Protein AF-W3RQA9-F1 (afdb_monomer_lite)

Secondary structure (DSSP, 8-state):
----------PPPHHHHHHHHHHHHHHHHHSSPPPHHHHHHHTT-S-HHHHHHHHHHHHHTTSEEE-TT-TT-EEE---TTSSPPHHHHHHHHHHHHHH---HHHHHHHHHHHHHHTS-------

Sequence (125 aa):
MNATARTVQFGLTPRQQECLDAIKAHIATHRCAPTRGELADALGLRSKGHVNLMLASLEARGWIKVQPNAARAIVVLSETDDDLSPAVEAALQAHCERTGERRADIINDAVMLFLDGVAYDGDDV

Foldseek 3Di:
DDDPPQQAADDDDPLLVQLLVQQVVCCVPVVFGDFLVSSCVSSVHPDSVVSVVSLVVCVNRRQWDADPPDRGRIGGDDPPVVPDDPVRVVVLVVVCVVPVDDSVVVVVVVVVVVVVVVPPPPDDD

Structure (mmCIF, N/CA/C/O backbone):
data_AF-W3RQA9-F1
#
_entry.id   AF-W3RQA9-F1
#
loop_
_atom_site.group_PDB
_atom_site.id
_atom_site.type_symbol
_atom_site.label_atom_id
_atom_site.label_alt_id
_atom_site.label_comp_id
_atom_site.label_asym_id
_atom_site.label_entity_id
_atom_site.label_seq_id
_atom_site.pdbx_PDB_ins_code
_atom_site.Cartn_x
_atom_site.Cartn_y
_atom_site.Cartn_z
_atom_site.occupancy
_atom_site.B_iso_or_equiv
_atom_site.auth_seq_id
_atom_site.auth_comp_id
_atom_site.auth_asym_id
_atom_site.auth_atom_id
_atom_site.pdbx_PDB_model_num
ATOM 1 N N . MET A 1 1 ? 5.170 17.080 16.772 1.00 34.59 1 MET A N 1
ATOM 2 C CA . MET A 1 1 ? 4.614 15.848 16.175 1.00 34.59 1 MET A CA 1
ATOM 3 C C . MET A 1 1 ? 4.123 16.192 14.773 1.00 34.59 1 MET A C 1
ATOM 5 O O . MET A 1 1 ? 3.246 17.038 14.672 1.00 34.59 1 MET A O 1
ATOM 9 N N . ASN A 1 2 ? 4.724 15.651 13.705 1.00 31.95 2 ASN A N 1
ATOM 10 C CA . ASN A 1 2 ? 4.294 15.972 12.336 1.00 31.95 2 ASN A CA 1
ATOM 11 C C . ASN A 1 2 ? 3.019 15.198 11.996 1.00 31.95 2 ASN A C 1
ATOM 13 O O . ASN A 1 2 ? 3.051 13.975 11.881 1.00 31.95 2 ASN A O 1
ATOM 17 N N . ALA A 1 3 ? 1.919 15.928 11.821 1.00 40.25 3 ALA A N 1
ATOM 18 C CA . ALA A 1 3 ? 0.729 15.426 11.158 1.00 40.25 3 ALA A CA 1
ATOM 19 C C . ALA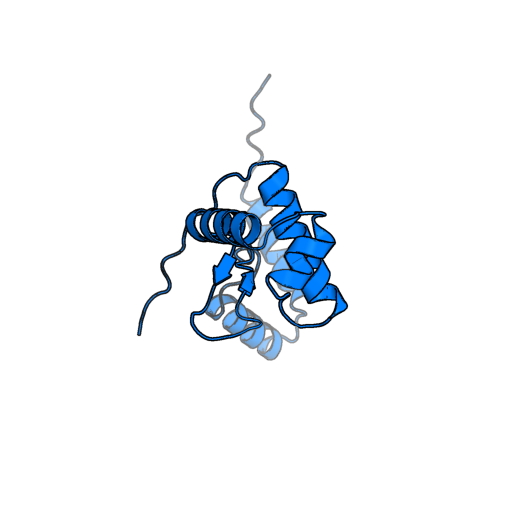 A 1 3 ? 1.119 15.007 9.733 1.00 40.25 3 ALA A C 1
ATOM 21 O O . ALA A 1 3 ? 1.587 15.828 8.943 1.00 40.25 3 ALA A O 1
ATOM 22 N N . THR A 1 4 ? 0.986 13.721 9.415 1.00 48.72 4 THR A N 1
ATOM 23 C CA . THR A 1 4 ? 1.130 13.246 8.037 1.00 48.72 4 THR A CA 1
ATOM 24 C C . THR A 1 4 ? -0.053 13.813 7.264 1.00 48.72 4 THR A C 1
ATOM 26 O O . THR A 1 4 ? -1.183 13.382 7.467 1.00 48.72 4 THR A O 1
ATOM 29 N N . ALA A 1 5 ? 0.192 14.840 6.448 1.00 51.88 5 ALA A N 1
ATOM 30 C CA . ALA A 1 5 ? -0.824 15.422 5.583 1.00 51.88 5 ALA A CA 1
ATOM 31 C C . ALA A 1 5 ? -1.429 14.313 4.709 1.00 51.88 5 ALA A C 1
ATOM 33 O O . ALA A 1 5 ? -0.696 13.595 4.022 1.00 51.88 5 ALA A O 1
ATOM 34 N N . ARG A 1 6 ? -2.757 14.163 4.766 1.00 53.88 6 ARG A N 1
ATOM 35 C CA . ARG A 1 6 ? -3.523 13.222 3.941 1.00 53.88 6 ARG A CA 1
ATOM 36 C C . ARG A 1 6 ? -3.313 13.637 2.484 1.00 53.88 6 ARG A C 1
ATOM 38 O O . ARG A 1 6 ? -3.861 14.638 2.030 1.00 53.88 6 ARG A O 1
ATOM 45 N N . THR A 1 7 ? -2.411 12.947 1.790 1.00 62.16 7 THR A N 1
ATOM 46 C CA . THR A 1 7 ? -2.146 13.217 0.375 1.00 62.16 7 THR A CA 1
ATOM 47 C C . THR A 1 7 ? -3.266 12.547 -0.392 1.00 62.16 7 THR A C 1
ATOM 49 O O . THR A 1 7 ? -3.431 11.335 -0.295 1.00 62.16 7 THR A O 1
ATOM 52 N N . VAL A 1 8 ? -4.082 13.339 -1.078 1.00 68.62 8 VAL A N 1
ATOM 53 C CA . VAL A 1 8 ? -5.204 12.799 -1.840 1.00 68.62 8 VAL A CA 1
ATOM 54 C C . VAL A 1 8 ? -4.643 11.957 -2.988 1.00 68.62 8 VAL A C 1
ATOM 56 O O . VAL A 1 8 ? -3.723 12.386 -3.690 1.00 68.62 8 VAL A O 1
ATOM 59 N N . GLN A 1 9 ? -5.158 10.738 -3.124 1.00 82.19 9 GLN A N 1
ATOM 60 C CA . GLN A 1 9 ? -4.770 9.823 -4.186 1.00 82.19 9 GLN A CA 1
ATOM 61 C C . GLN A 1 9 ? -5.481 10.206 -5.477 1.00 82.19 9 GLN A C 1
ATOM 63 O O . GLN A 1 9 ? -6.689 10.431 -5.487 1.00 82.19 9 GLN A O 1
ATOM 68 N N . PHE A 1 10 ? -4.736 10.288 -6.576 1.00 75.88 10 PHE A N 1
ATOM 69 C CA . PHE A 1 10 ? -5.303 10.649 -7.875 1.00 75.88 10 PHE A CA 1
ATOM 70 C C . PHE A 1 10 ? -4.843 9.688 -8.970 1.00 75.88 10 PHE A C 1
ATOM 72 O O . PHE A 1 10 ? -3.796 9.045 -8.851 1.00 75.88 10 PHE A O 1
ATOM 79 N N . GLY A 1 11 ? -5.668 9.576 -10.019 1.00 86.06 11 GLY A N 1
ATOM 80 C CA . GLY A 1 11 ? -5.676 8.460 -10.969 1.00 86.06 11 GLY A CA 1
ATOM 81 C C . GLY A 1 11 ? -4.311 8.079 -11.534 1.00 86.06 11 GLY A C 1
ATOM 82 O O . GLY A 1 11 ? -3.459 8.936 -11.749 1.00 86.06 11 GLY A O 1
ATOM 83 N N . LEU A 1 12 ? -4.110 6.785 -11.788 1.00 91.50 12 LEU A N 1
ATOM 84 C CA . LEU A 1 12 ? -2.893 6.203 -12.356 1.00 91.50 12 LEU A CA 1
ATOM 85 C C . LEU A 1 12 ? -3.072 5.897 -13.845 1.00 91.50 12 LEU A C 1
ATOM 87 O O . LEU A 1 12 ? -4.164 5.563 -14.296 1.00 91.50 12 LEU A O 1
ATOM 91 N N . THR A 1 13 ? -1.993 5.997 -14.626 1.00 93.69 13 THR A N 1
ATOM 92 C CA . THR A 1 13 ? -2.002 5.412 -15.975 1.00 93.69 13 THR A CA 1
ATOM 93 C C . THR A 1 13 ? -1.963 3.884 -15.860 1.00 93.69 13 THR A C 1
ATOM 95 O O . THR A 1 13 ? -1.462 3.382 -14.851 1.00 93.69 13 THR A O 1
ATOM 98 N N . PRO A 1 14 ? -2.395 3.120 -16.882 1.00 92.88 14 PRO A N 1
ATOM 99 C CA . PRO A 1 14 ? -2.374 1.655 -16.824 1.00 92.88 14 PRO A CA 1
ATOM 100 C C . PRO A 1 14 ? -1.004 1.095 -16.424 1.00 92.88 14 PRO A C 1
ATOM 102 O O . PRO A 1 14 ? -0.891 0.254 -15.543 1.00 92.88 14 PRO A O 1
ATOM 105 N N . ARG A 1 15 ? 0.068 1.671 -16.975 1.00 92.00 15 ARG A N 1
ATOM 106 C CA .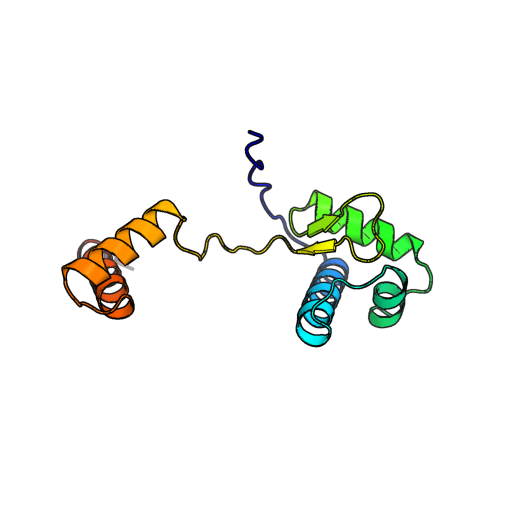 ARG A 1 15 ? 1.435 1.243 -16.671 1.00 92.00 15 ARG A CA 1
ATOM 107 C C . ARG A 1 15 ? 1.877 1.565 -15.239 1.00 92.00 15 ARG A C 1
ATOM 109 O O . ARG A 1 15 ? 2.647 0.816 -14.647 1.00 92.00 15 ARG A O 1
ATOM 116 N N . GLN A 1 16 ? 1.410 2.681 -14.683 1.00 94.19 16 GLN A N 1
ATOM 117 C CA . GLN A 1 16 ? 1.662 3.034 -13.284 1.00 94.19 16 GLN A CA 1
ATOM 118 C C . GLN A 1 16 ? 0.874 2.124 -12.340 1.00 94.19 16 GLN A C 1
ATOM 120 O O . GLN A 1 16 ? 1.422 1.710 -11.322 1.00 94.19 16 GLN A O 1
ATOM 125 N N . GLN A 1 17 ? -0.364 1.777 -12.703 1.00 94.19 17 GLN A N 1
ATOM 126 C CA . GLN A 1 17 ? -1.171 0.803 -11.973 1.00 94.19 17 GLN A CA 1
ATOM 127 C C . GLN A 1 17 ? -0.476 -0.563 -11.941 1.00 94.19 17 GLN A C 1
ATOM 129 O O . GLN A 1 17 ? -0.242 -1.089 -10.860 1.00 94.19 17 GLN A O 1
ATOM 134 N N . GLU A 1 18 ? -0.009 -1.064 -13.090 1.00 94.94 18 GLU A N 1
ATOM 135 C CA . GLU A 1 18 ? 0.789 -2.299 -13.165 1.00 94.94 18 GLU A CA 1
ATOM 136 C C . GLU A 1 18 ? 2.011 -2.260 -12.232 1.00 94.94 18 GLU A C 1
ATOM 138 O O . GLU A 1 18 ? 2.338 -3.247 -11.574 1.00 94.94 18 GLU A O 1
ATOM 143 N N . CYS A 1 19 ? 2.689 -1.111 -12.136 1.00 94.94 19 CYS A N 1
ATOM 144 C CA . CYS A 1 19 ? 3.802 -0.947 -11.205 1.00 94.94 19 CYS A CA 1
ATOM 145 C C . CYS A 1 19 ? 3.362 -1.012 -9.740 1.00 94.94 19 CYS A C 1
ATOM 147 O O . CYS A 1 19 ? 4.050 -1.635 -8.931 1.00 94.94 19 CYS A O 1
ATOM 149 N N . LEU A 1 20 ? 2.256 -0.356 -9.383 1.00 94.88 20 LEU A N 1
ATOM 150 C CA . LEU A 1 20 ? 1.710 -0.400 -8.029 1.00 94.88 20 LEU A CA 1
ATOM 151 C C . LEU A 1 20 ? 1.298 -1.830 -7.654 1.00 94.88 20 LEU A C 1
ATOM 153 O O . LEU A 1 20 ? 1.613 -2.294 -6.558 1.00 94.88 20 LEU A O 1
ATOM 157 N N . ASP A 1 21 ? 0.667 -2.543 -8.580 1.00 94.94 21 ASP A N 1
ATOM 158 C CA . ASP A 1 21 ? 0.230 -3.923 -8.387 1.00 94.94 21 ASP A CA 1
ATOM 159 C C . ASP A 1 21 ? 1.425 -4.866 -8.232 1.00 94.94 21 ASP A C 1
ATOM 161 O O . ASP A 1 21 ? 1.435 -5.699 -7.327 1.00 94.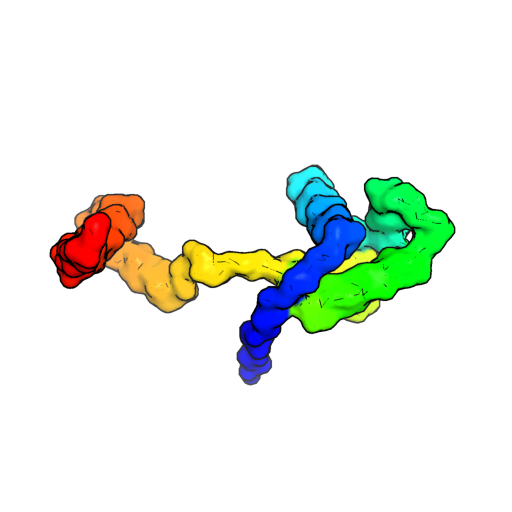94 21 ASP A O 1
ATOM 165 N N . ALA A 1 22 ? 2.488 -4.678 -9.022 1.00 95.94 22 ALA A N 1
ATOM 166 C CA . ALA A 1 22 ? 3.737 -5.419 -8.859 1.00 95.94 22 ALA A CA 1
ATOM 167 C C . ALA A 1 22 ? 4.370 -5.191 -7.473 1.00 95.94 22 ALA A C 1
ATOM 169 O O . ALA A 1 22 ? 4.855 -6.140 -6.851 1.00 95.94 22 ALA A O 1
ATOM 170 N N . ILE A 1 23 ? 4.329 -3.956 -6.951 1.00 95.25 23 ILE A N 1
ATOM 171 C CA . ILE A 1 23 ? 4.795 -3.646 -5.589 1.00 95.25 23 ILE A CA 1
ATOM 172 C C . ILE A 1 23 ? 3.947 -4.390 -4.551 1.00 95.25 23 ILE A C 1
ATOM 174 O O . ILE A 1 23 ? 4.501 -5.077 -3.688 1.00 95.25 23 ILE A O 1
ATOM 178 N N . LYS A 1 24 ? 2.615 -4.282 -4.644 1.00 94.00 24 LYS A N 1
ATOM 179 C CA . LYS A 1 24 ? 1.667 -4.936 -3.726 1.00 94.00 24 LYS A CA 1
ATOM 180 C C . LYS A 1 24 ? 1.839 -6.459 -3.734 1.00 94.00 24 LYS A C 1
ATOM 182 O O . LYS A 1 24 ? 1.977 -7.063 -2.671 1.00 94.00 24 LYS A O 1
ATOM 187 N N . ALA A 1 25 ? 1.911 -7.070 -4.916 1.00 94.62 25 ALA A N 1
ATOM 188 C CA . ALA A 1 25 ? 2.096 -8.510 -5.084 1.00 94.62 25 ALA A CA 1
ATOM 189 C C . ALA A 1 25 ? 3.431 -8.998 -4.501 1.00 94.62 25 ALA A C 1
ATOM 191 O O . ALA A 1 25 ? 3.484 -10.033 -3.827 1.00 94.62 25 ALA A O 1
ATOM 192 N N . HIS A 1 26 ? 4.511 -8.235 -4.703 1.00 95.75 26 HIS A N 1
ATOM 193 C CA . HIS A 1 26 ? 5.813 -8.580 -4.143 1.00 95.75 26 HIS A CA 1
ATOM 194 C C . HIS A 1 26 ? 5.799 -8.541 -2.609 1.00 95.75 26 HIS A C 1
ATOM 196 O O . HIS A 1 26 ? 6.279 -9.488 -1.986 1.00 95.75 26 HIS A O 1
ATOM 202 N N . ILE A 1 27 ? 5.194 -7.509 -2.006 1.00 93.44 27 ILE A N 1
ATOM 203 C CA . ILE A 1 27 ? 5.046 -7.392 -0.545 1.00 93.44 27 ILE A CA 1
ATOM 204 C C . ILE A 1 27 ? 4.200 -8.537 0.016 1.00 93.44 27 ILE A C 1
ATOM 206 O O . ILE A 1 27 ? 4.585 -9.142 1.017 1.00 93.44 27 ILE A O 1
ATOM 210 N N . ALA A 1 28 ? 3.080 -8.865 -0.634 1.00 91.06 28 ALA A N 1
ATOM 211 C CA . ALA A 1 28 ? 2.211 -9.961 -0.214 1.00 91.06 28 ALA A CA 1
ATOM 212 C C . ALA A 1 28 ? 2.953 -11.309 -0.199 1.00 91.06 28 ALA A C 1
ATOM 214 O O . ALA A 1 28 ? 2.799 -12.088 0.740 1.00 91.06 28 ALA A O 1
ATOM 215 N N . THR A 1 29 ? 3.804 -11.545 -1.202 1.00 94.81 29 THR A N 1
ATOM 216 C CA . THR A 1 29 ? 4.521 -12.817 -1.383 1.00 94.81 29 THR A CA 1
ATOM 217 C C . THR A 1 29 ? 5.780 -12.920 -0.516 1.00 94.81 29 THR A C 1
ATOM 219 O O . THR A 1 29 ? 6.005 -13.935 0.136 1.00 94.81 29 THR A O 1
ATOM 222 N N . HIS A 1 30 ? 6.610 -11.874 -0.482 1.00 92.75 30 HIS A N 1
ATOM 223 C CA . HIS A 1 30 ? 7.952 -11.911 0.120 1.00 92.75 30 HIS A CA 1
ATOM 224 C C . HIS A 1 30 ? 8.027 -11.223 1.485 1.00 92.75 30 HIS A C 1
ATOM 226 O O . HIS A 1 30 ? 9.094 -11.189 2.097 1.00 92.75 30 HIS A O 1
ATOM 232 N N . ARG A 1 31 ? 6.917 -10.634 1.954 1.00 92.81 31 ARG A N 1
ATOM 233 C CA . ARG A 1 31 ? 6.823 -9.894 3.226 1.00 92.81 31 ARG A CA 1
ATOM 234 C C . ARG A 1 31 ? 7.843 -8.752 3.346 1.00 92.81 31 ARG A C 1
ATOM 236 O O . ARG A 1 31 ? 8.175 -8.325 4.448 1.00 92.81 31 ARG A O 1
ATOM 243 N N . CYS A 1 32 ? 8.334 -8.241 2.218 1.00 91.88 32 CYS A N 1
ATOM 244 C CA . CYS A 1 32 ? 9.252 -7.110 2.140 1.00 91.88 32 CYS A CA 1
ATOM 245 C C . CYS A 1 32 ? 9.005 -6.301 0.860 1.00 91.88 32 CYS A C 1
ATOM 247 O O . CYS A 1 32 ? 8.414 -6.802 -0.094 1.00 91.88 32 CYS A O 1
ATOM 249 N N . ALA A 1 33 ? 9.430 -5.037 0.840 1.00 92.94 33 ALA A N 1
ATOM 250 C CA . ALA A 1 33 ? 9.298 -4.192 -0.344 1.00 92.94 33 ALA A CA 1
ATOM 251 C C . ALA A 1 33 ? 10.277 -4.626 -1.449 1.00 92.94 33 ALA A C 1
ATOM 253 O O . ALA A 1 33 ? 11.419 -4.979 -1.129 1.00 92.94 33 ALA A O 1
ATOM 254 N N . PRO A 1 34 ? 9.885 -4.558 -2.734 1.00 93.94 34 PRO A N 1
ATOM 255 C CA . PRO A 1 34 ? 10.787 -4.884 -3.827 1.00 93.94 34 PRO A CA 1
ATOM 256 C C . PRO A 1 34 ? 11.887 -3.833 -3.987 1.00 93.94 34 PRO A C 1
ATOM 258 O O . PRO A 1 34 ? 11.725 -2.648 -3.680 1.00 93.94 34 PRO A O 1
ATOM 261 N N . THR A 1 35 ? 13.014 -4.262 -4.535 1.00 92.94 35 THR A N 1
ATOM 262 C CA . THR A 1 35 ? 14.065 -3.382 -5.034 1.00 92.94 35 THR A CA 1
ATOM 263 C C . THR A 1 35 ? 13.706 -2.849 -6.422 1.00 92.94 35 THR A C 1
ATOM 265 O O . THR A 1 35 ? 12.885 -3.401 -7.153 1.00 92.94 35 THR A O 1
ATOM 268 N N . ARG A 1 36 ? 14.394 -1.787 -6.849 1.00 91.69 36 ARG A N 1
ATOM 269 C CA . ARG A 1 36 ? 14.248 -1.233 -8.209 1.00 91.69 36 ARG A CA 1
ATOM 270 C C . ARG A 1 36 ? 14.620 -2.230 -9.314 1.00 91.69 36 ARG A C 1
ATOM 272 O O . ARG A 1 36 ? 14.134 -2.085 -10.427 1.00 91.69 36 ARG A O 1
ATOM 279 N N . GLY A 1 37 ? 15.511 -3.183 -9.022 1.00 91.12 37 GLY A N 1
ATOM 280 C CA . GLY A 1 37 ? 15.876 -4.257 -9.951 1.00 91.12 37 GLY A CA 1
ATOM 281 C C . GLY A 1 37 ? 14.743 -5.267 -10.091 1.00 91.12 37 GLY A C 1
ATOM 282 O O . GLY A 1 37 ? 14.252 -5.463 -11.192 1.00 91.12 37 GLY A O 1
ATOM 283 N N . GLU A 1 38 ? 14.245 -5.776 -8.962 1.00 93.38 38 GLU A N 1
ATOM 284 C CA . GLU A 1 38 ? 13.111 -6.712 -8.922 1.00 93.38 38 GLU A CA 1
ATOM 285 C C . GLU A 1 38 ? 11.861 -6.125 -9.607 1.00 93.38 38 GLU A C 1
ATOM 287 O O . GLU A 1 38 ? 11.166 -6.832 -10.330 1.00 93.38 38 GLU A O 1
ATOM 292 N N . LEU A 1 39 ? 11.603 -4.818 -9.453 1.00 93.31 39 LEU A N 1
ATOM 293 C CA . LEU A 1 39 ? 10.527 -4.133 -10.182 1.00 93.31 39 LEU A CA 1
ATOM 294 C C . LEU A 1 39 ? 10.787 -4.017 -11.684 1.00 93.31 39 LEU A C 1
ATOM 296 O O . LEU A 1 39 ? 9.852 -4.138 -12.471 1.00 93.31 39 LEU A O 1
ATOM 300 N N . ALA A 1 40 ? 12.029 -3.754 -12.093 1.00 92.44 40 ALA A N 1
ATOM 301 C CA . ALA A 1 40 ? 12.366 -3.702 -13.511 1.00 92.44 40 ALA A CA 1
ATOM 302 C C . ALA A 1 40 ? 12.138 -5.069 -14.167 1.00 92.44 40 ALA A C 1
ATOM 304 O O . ALA A 1 40 ? 11.534 -5.126 -15.237 1.00 92.44 40 ALA A O 1
ATOM 305 N N . ASP A 1 41 ? 12.542 -6.144 -13.488 1.00 92.50 41 ASP A N 1
ATOM 306 C CA . ASP A 1 41 ? 12.368 -7.518 -13.954 1.00 92.50 41 ASP A CA 1
ATOM 307 C C . ASP A 1 41 ? 10.882 -7.899 -14.014 1.00 92.50 41 ASP A C 1
ATOM 309 O O . ASP A 1 41 ? 10.408 -8.358 -15.052 1.00 92.50 41 ASP A O 1
ATOM 313 N N . ALA A 1 42 ? 10.117 -7.614 -12.952 1.00 91.44 42 ALA A N 1
ATOM 314 C CA . ALA A 1 42 ? 8.680 -7.897 -12.890 1.00 91.44 42 ALA A CA 1
ATOM 315 C C . ALA A 1 42 ? 7.870 -7.159 -13.969 1.00 91.44 42 ALA A C 1
ATOM 317 O O . ALA A 1 42 ? 6.871 -7.675 -14.462 1.00 91.44 42 ALA A O 1
ATOM 318 N N . LEU A 1 43 ? 8.304 -5.956 -14.354 1.00 91.50 43 LEU A N 1
ATOM 319 C CA . LEU A 1 43 ? 7.630 -5.134 -15.360 1.00 91.50 43 LEU A CA 1
ATOM 320 C C . LEU A 1 43 ? 8.221 -5.306 -16.770 1.00 91.50 43 LEU A C 1
ATOM 322 O O . LEU A 1 43 ? 7.741 -4.668 -17.708 1.00 91.50 43 LEU A O 1
ATOM 326 N N . GLY A 1 44 ? 9.267 -6.118 -16.954 1.00 90.56 44 GLY A N 1
ATOM 327 C CA . GLY A 1 44 ? 9.949 -6.275 -18.245 1.00 90.56 44 GLY A CA 1
ATOM 328 C C . GLY A 1 44 ? 10.604 -4.984 -18.761 1.00 90.56 44 GLY A C 1
ATOM 329 O O . GLY A 1 44 ? 10.653 -4.732 -19.967 1.00 90.56 44 GLY A O 1
ATOM 330 N N . LEU A 1 45 ? 11.069 -4.115 -17.860 1.00 88.00 45 LEU A N 1
ATOM 331 C CA . LEU A 1 45 ? 11.679 -2.828 -18.194 1.00 88.00 45 LEU A CA 1
ATOM 332 C C . LEU A 1 45 ? 13.191 -2.964 -18.387 1.00 88.00 45 LEU A C 1
ATOM 334 O O . LEU A 1 45 ? 13.900 -3.515 -17.553 1.00 88.00 45 LEU A O 1
ATOM 338 N N . ARG A 1 46 ? 13.716 -2.360 -19.459 1.00 79.44 46 ARG A N 1
ATOM 339 C CA . ARG A 1 46 ? 15.154 -2.427 -19.775 1.00 79.44 46 ARG A CA 1
ATOM 340 C C . ARG A 1 46 ? 16.043 -1.541 -18.895 1.00 79.44 46 ARG A C 1
ATOM 342 O O . ARG A 1 46 ? 17.263 -1.646 -18.986 1.00 79.44 46 ARG A O 1
ATOM 349 N N . SER A 1 47 ? 15.483 -0.635 -18.085 1.00 79.38 47 SER A N 1
ATOM 350 C CA . SER A 1 47 ? 16.294 0.277 -17.271 1.00 79.38 47 SER A CA 1
ATOM 351 C C . SER A 1 47 ? 15.666 0.645 -15.924 1.00 79.38 47 SER A C 1
ATOM 353 O O . SER A 1 47 ? 14.482 0.970 -15.815 1.00 79.38 47 SER A O 1
ATOM 355 N N . LYS A 1 48 ? 16.523 0.697 -14.893 1.00 82.81 48 LYS A N 1
ATOM 356 C CA . LYS A 1 48 ? 16.192 1.188 -13.540 1.00 82.81 48 LYS A CA 1
ATOM 357 C C . LYS A 1 48 ? 15.725 2.654 -13.540 1.00 82.81 48 LYS A C 1
ATOM 359 O O . LYS A 1 48 ? 15.040 3.081 -12.616 1.00 82.81 48 LYS A O 1
ATOM 364 N N . GLY A 1 49 ? 16.078 3.420 -14.577 1.00 86.81 49 GLY A N 1
ATOM 365 C CA . GLY A 1 49 ? 15.651 4.809 -14.749 1.00 86.81 49 GLY A CA 1
ATOM 366 C C . GLY A 1 49 ? 14.140 4.945 -14.946 1.00 86.81 49 GLY A C 1
ATOM 367 O O . GLY A 1 49 ? 13.525 5.801 -14.319 1.00 86.81 49 GLY A O 1
ATOM 368 N N . HIS A 1 50 ? 13.522 4.058 -15.733 1.00 89.25 50 HIS A N 1
ATOM 369 C CA . HIS A 1 50 ? 12.072 4.100 -15.947 1.00 89.25 50 HIS A CA 1
ATOM 370 C C . HIS A 1 50 ? 11.304 3.727 -14.668 1.00 89.25 50 HIS A C 1
ATOM 372 O O . HIS A 1 50 ? 10.310 4.366 -14.333 1.00 89.25 50 HIS A O 1
ATOM 378 N N . VAL A 1 51 ? 11.823 2.768 -13.892 1.00 92.25 51 VAL A N 1
ATOM 379 C CA . VAL A 1 51 ? 11.277 2.432 -12.566 1.00 92.25 51 VAL A CA 1
ATOM 380 C C . VAL A 1 51 ? 11.316 3.646 -11.634 1.00 92.25 51 VAL A C 1
ATOM 382 O O . VAL A 1 51 ? 10.322 3.934 -10.979 1.00 92.25 51 VAL A O 1
ATOM 385 N N . ASN A 1 52 ? 12.415 4.407 -11.608 1.00 91.75 52 ASN A N 1
ATOM 386 C CA . ASN A 1 52 ? 12.506 5.616 -10.780 1.00 91.75 52 ASN A CA 1
ATOM 387 C C . ASN A 1 52 ? 11.450 6.668 -11.142 1.00 91.75 52 ASN A C 1
ATOM 389 O O . ASN A 1 52 ? 10.823 7.220 -10.242 1.00 91.75 52 ASN A O 1
ATOM 393 N N . LEU A 1 53 ? 11.232 6.927 -12.436 1.00 92.31 53 LEU A N 1
ATOM 394 C CA . LEU A 1 53 ? 10.203 7.872 -12.891 1.00 92.31 53 LEU A CA 1
ATOM 395 C C . LEU A 1 53 ? 8.796 7.418 -12.489 1.00 92.31 53 LEU A C 1
ATOM 397 O O . LEU A 1 53 ? 7.955 8.231 -12.101 1.00 92.31 53 LEU A O 1
ATOM 401 N N . MET A 1 54 ? 8.547 6.112 -12.558 1.00 93.38 54 MET A N 1
ATOM 402 C CA . MET A 1 54 ? 7.263 5.536 -12.189 1.00 93.38 54 MET A CA 1
ATOM 403 C C . MET A 1 54 ? 7.027 5.602 -10.679 1.00 93.38 54 MET A C 1
ATOM 405 O O . MET A 1 54 ? 5.967 6.058 -10.265 1.00 93.38 54 MET A O 1
ATOM 409 N N . LEU A 1 55 ? 8.030 5.266 -9.861 1.00 94.06 55 LEU A N 1
ATOM 410 C CA . LEU A 1 55 ? 7.966 5.423 -8.404 1.00 94.06 55 LEU A CA 1
ATOM 411 C C . LEU A 1 55 ? 7.744 6.885 -7.999 1.00 94.06 55 LEU A C 1
ATOM 413 O O . LEU A 1 55 ? 6.883 7.153 -7.170 1.00 94.06 55 LEU A O 1
ATOM 417 N N . ALA A 1 56 ? 8.450 7.830 -8.627 1.00 93.06 56 ALA A N 1
ATOM 418 C CA . ALA A 1 56 ? 8.239 9.257 -8.387 1.00 93.06 56 ALA A CA 1
ATOM 419 C C . ALA A 1 56 ? 6.811 9.697 -8.757 1.00 93.06 56 ALA A C 1
ATOM 421 O O . ALA A 1 56 ? 6.200 10.486 -8.043 1.00 93.06 56 ALA A O 1
ATOM 422 N N . SER A 1 57 ? 6.253 9.154 -9.845 1.00 92.88 57 SER A N 1
ATOM 423 C CA . SER A 1 57 ? 4.869 9.431 -10.251 1.00 92.88 57 SER A CA 1
ATOM 424 C C . SER A 1 57 ? 3.845 8.854 -9.269 1.00 92.88 57 SER A C 1
ATOM 426 O O . SER A 1 57 ? 2.858 9.518 -8.970 1.00 92.88 57 SER A O 1
ATOM 428 N N . LEU A 1 58 ? 4.068 7.634 -8.769 1.00 93.56 58 LEU A N 1
ATOM 429 C CA . LEU A 1 58 ? 3.211 6.999 -7.763 1.00 93.56 58 LEU A CA 1
ATOM 430 C C . LEU A 1 58 ? 3.246 7.763 -6.433 1.00 93.56 58 LEU A C 1
ATOM 432 O O . LEU A 1 58 ? 2.202 7.976 -5.823 1.00 93.56 58 LEU A O 1
ATOM 436 N N . GLU A 1 59 ? 4.432 8.205 -6.009 1.00 93.00 59 GLU A N 1
ATOM 437 C CA . GLU A 1 59 ? 4.617 8.997 -4.790 1.00 93.00 59 GLU A CA 1
ATOM 438 C C . GLU A 1 59 ? 3.953 10.372 -4.905 1.00 93.00 59 GLU A C 1
ATOM 440 O O . GLU A 1 59 ? 3.177 10.758 -4.033 1.00 93.00 59 GLU A O 1
ATOM 445 N N . ALA A 1 60 ? 4.162 11.075 -6.023 1.00 90.19 60 ALA A N 1
ATOM 446 C CA . ALA A 1 60 ? 3.517 12.361 -6.289 1.00 90.19 60 ALA A CA 1
ATOM 447 C C . ALA A 1 60 ? 1.981 12.268 -6.332 1.00 90.19 60 ALA A C 1
ATOM 449 O O . ALA A 1 60 ? 1.296 13.256 -6.077 1.00 90.19 60 ALA A O 1
ATOM 450 N N . ARG A 1 61 ? 1.439 11.086 -6.653 1.00 90.12 61 ARG A N 1
ATOM 451 C CA . ARG A 1 61 ? -0.002 10.802 -6.693 1.00 90.12 61 ARG A CA 1
ATOM 452 C C . ARG A 1 61 ? -0.538 10.177 -5.404 1.00 90.12 61 ARG A C 1
ATOM 454 O O . ARG A 1 61 ? -1.685 9.753 -5.402 1.00 90.12 61 ARG A O 1
ATOM 461 N N . GLY A 1 62 ? 0.262 10.101 -4.339 1.00 90.12 62 GLY A N 1
ATOM 462 C CA . GLY A 1 62 ? -0.188 9.670 -3.011 1.00 90.12 62 GLY A CA 1
ATOM 463 C C . GLY A 1 62 ? -0.355 8.159 -2.820 1.00 90.12 62 GLY A C 1
ATOM 464 O O . GLY A 1 62 ? -0.905 7.745 -1.804 1.00 90.12 62 GLY A O 1
ATOM 465 N N . TRP A 1 63 ? 0.116 7.328 -3.755 1.00 91.62 63 TRP A N 1
ATOM 466 C CA . TRP A 1 63 ? -0.063 5.867 -3.693 1.00 91.62 63 TRP A CA 1
ATOM 467 C C . TRP A 1 63 ? 1.045 5.146 -2.929 1.00 91.62 63 TRP A C 1
ATOM 469 O O . TRP A 1 63 ? 0.843 4.053 -2.399 1.00 91.62 63 TRP A O 1
ATOM 479 N N . ILE A 1 64 ? 2.241 5.731 -2.889 1.00 93.06 64 ILE A N 1
ATOM 480 C CA . ILE A 1 64 ? 3.394 5.174 -2.183 1.00 93.06 64 ILE A CA 1
ATOM 481 C C . ILE A 1 64 ? 4.189 6.284 -1.504 1.00 93.06 64 ILE A C 1
ATOM 483 O O . ILE A 1 64 ? 4.052 7.460 -1.828 1.00 93.06 64 ILE A O 1
ATOM 487 N N . LYS A 1 65 ? 5.090 5.886 -0.614 1.00 91.50 65 LYS A N 1
ATOM 488 C CA . LYS A 1 65 ? 6.169 6.718 -0.093 1.00 91.50 65 LYS A CA 1
ATOM 489 C C . LYS A 1 65 ? 7.486 5.971 -0.228 1.00 91.50 65 LYS A C 1
ATOM 491 O O . LYS A 1 65 ? 7.555 4.784 0.097 1.00 91.50 65 LYS A O 1
ATOM 496 N N . VAL A 1 66 ? 8.533 6.652 -0.680 1.00 91.44 66 VAL A N 1
ATOM 497 C CA . VAL A 1 66 ? 9.869 6.065 -0.824 1.00 91.44 66 VAL A CA 1
ATOM 498 C C . VAL A 1 66 ? 10.800 6.687 0.211 1.00 91.44 66 VAL A C 1
ATOM 500 O O . VAL A 1 66 ? 11.100 7.877 0.167 1.00 91.44 66 VAL A O 1
ATOM 503 N N . GLN A 1 67 ? 11.285 5.891 1.166 1.00 87.56 67 GLN A N 1
ATOM 504 C CA . GLN A 1 67 ? 12.249 6.399 2.145 1.00 87.56 67 GLN A CA 1
ATOM 505 C C . GLN A 1 67 ? 13.653 6.534 1.517 1.00 87.56 67 GLN A C 1
ATOM 507 O O . GLN A 1 67 ? 14.108 5.639 0.794 1.00 87.56 67 GLN A O 1
ATOM 512 N N . PRO A 1 68 ? 14.379 7.635 1.778 1.00 75.38 68 PRO A N 1
ATOM 513 C CA . PRO A 1 68 ? 15.760 7.761 1.333 1.00 75.38 68 PRO A CA 1
ATOM 514 C C . PRO A 1 68 ? 16.664 6.761 2.075 1.00 75.38 68 PRO A C 1
ATOM 516 O O . PRO A 1 68 ? 16.437 6.442 3.238 1.00 75.38 68 PRO A O 1
ATOM 519 N N . ASN A 1 69 ? 17.723 6.299 1.401 1.00 70.25 69 ASN A N 1
ATOM 520 C CA . ASN A 1 69 ? 18.820 5.492 1.963 1.00 70.25 69 ASN A CA 1
ATOM 521 C C . ASN A 1 69 ? 18.517 4.039 2.387 1.00 70.25 69 ASN A C 1
ATOM 523 O O . ASN A 1 69 ? 19.323 3.445 3.099 1.00 70.25 69 ASN A O 1
ATOM 527 N N . ALA A 1 70 ? 17.439 3.412 1.900 1.00 74.00 70 ALA A N 1
ATOM 528 C CA . ALA A 1 70 ? 17.212 1.973 2.092 1.00 74.00 70 ALA A CA 1
ATOM 529 C C . ALA A 1 70 ? 16.920 1.226 0.773 1.00 74.00 70 ALA A C 1
ATOM 531 O O . ALA A 1 70 ? 16.273 1.740 -0.140 1.00 74.00 70 ALA A O 1
ATOM 532 N N . ALA A 1 71 ? 17.412 -0.016 0.662 1.00 71.81 71 ALA A N 1
ATOM 533 C CA . ALA A 1 71 ? 17.248 -0.852 -0.536 1.00 71.81 71 ALA A CA 1
ATOM 534 C C . ALA A 1 71 ? 15.798 -1.333 -0.746 1.00 71.81 71 ALA A C 1
ATOM 536 O O . ALA A 1 71 ? 15.386 -1.560 -1.882 1.00 71.81 71 ALA A O 1
ATOM 537 N N . ARG A 1 72 ? 15.030 -1.447 0.345 1.00 86.56 72 ARG A N 1
ATOM 538 C CA . ARG A 1 72 ? 13.630 -1.903 0.395 1.00 86.56 72 ARG A CA 1
ATOM 539 C C . ARG A 1 72 ? 12.761 -0.861 1.104 1.00 86.56 72 ARG A C 1
ATOM 541 O O . ARG A 1 72 ? 12.154 -1.122 2.133 1.00 86.56 72 ARG A O 1
ATOM 548 N N . ALA A 1 73 ? 12.793 0.356 0.574 1.00 87.75 73 ALA A N 1
ATOM 549 C CA . ALA A 1 73 ? 12.263 1.560 1.213 1.00 87.75 73 ALA A CA 1
ATOM 550 C C . ALA A 1 73 ? 10.856 1.976 0.755 1.00 87.75 73 ALA A C 1
ATOM 552 O O . ALA A 1 73 ? 10.413 3.081 1.068 1.00 87.75 73 ALA A O 1
ATOM 553 N N . ILE A 1 74 ? 10.202 1.156 -0.067 1.00 93.06 74 ILE A N 1
ATOM 554 C CA . ILE A 1 74 ? 8.910 1.490 -0.666 1.00 93.06 74 ILE A CA 1
ATOM 555 C C . ILE A 1 74 ? 7.808 1.089 0.311 1.00 93.06 74 ILE A C 1
ATOM 557 O O . ILE A 1 74 ? 7.694 -0.080 0.673 1.00 93.06 74 ILE A O 1
ATOM 561 N N . VAL A 1 75 ? 6.988 2.056 0.706 1.00 90.69 75 VAL A N 1
ATOM 562 C CA . VAL A 1 75 ? 5.796 1.852 1.530 1.00 90.69 75 VAL A CA 1
ATOM 563 C C . VAL A 1 75 ? 4.580 2.159 0.671 1.00 90.69 75 VAL A C 1
ATOM 565 O O . VAL A 1 75 ? 4.488 3.250 0.115 1.00 90.69 75 VAL A O 1
ATOM 568 N N . VAL A 1 76 ? 3.657 1.207 0.544 1.00 91.19 76 VAL A N 1
ATOM 569 C CA . VAL A 1 76 ? 2.368 1.453 -0.114 1.00 91.19 76 VAL A CA 1
ATOM 570 C C . VAL A 1 76 ? 1.482 2.220 0.859 1.00 91.19 76 VAL A C 1
ATOM 572 O O . VAL A 1 76 ? 1.324 1.803 2.004 1.00 91.19 76 VAL A O 1
ATOM 575 N N . LEU A 1 77 ? 0.938 3.347 0.411 1.00 88.00 77 LEU A N 1
ATOM 576 C CA . LEU A 1 77 ? -0.053 4.106 1.160 1.00 88.00 77 LEU A CA 1
ATOM 577 C C . LEU A 1 77 ? -1.409 3.497 0.800 1.00 88.00 77 LEU A C 1
ATOM 579 O O . LEU A 1 77 ? -1.906 3.681 -0.308 1.00 88.00 77 LEU A O 1
ATOM 583 N N . SER A 1 78 ? -1.941 2.660 1.683 1.00 69.25 78 SER A N 1
ATOM 584 C CA . SER A 1 78 ? -3.251 2.045 1.492 1.00 69.25 78 SER A CA 1
ATOM 585 C C . SER A 1 78 ? -4.365 3.070 1.686 1.00 69.25 78 SER A C 1
ATOM 587 O O . SER A 1 78 ? -4.252 3.971 2.513 1.00 69.25 78 SER A O 1
ATOM 589 N N . GLU A 1 79 ? -5.464 2.871 0.964 1.00 58.88 79 GLU A N 1
ATOM 590 C CA . GLU A 1 79 ? -6.770 3.502 1.193 1.00 58.88 79 GLU A CA 1
ATOM 591 C C . GLU A 1 79 ? -7.420 3.024 2.506 1.00 58.88 79 GLU A C 1
ATOM 593 O O . GLU A 1 79 ? -8.639 2.977 2.599 1.00 58.88 79 GLU A O 1
ATOM 598 N N . THR A 1 80 ? -6.656 2.653 3.545 1.00 51.41 80 THR A N 1
ATOM 599 C CA . THR A 1 80 ? -7.227 2.330 4.866 1.00 51.41 80 THR A CA 1
ATOM 600 C C . THR A 1 80 ? -7.689 3.598 5.588 1.00 51.41 80 THR A C 1
ATOM 602 O O . THR A 1 80 ? -7.280 3.914 6.698 1.00 51.41 80 THR A O 1
ATOM 605 N N . ASP A 1 81 ? -8.552 4.3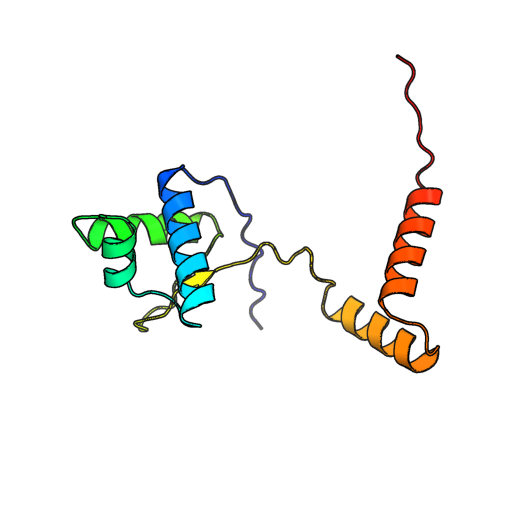49 4.916 1.00 52.09 81 ASP A N 1
ATOM 606 C CA . ASP A 1 81 ? -9.661 5.067 5.519 1.00 52.09 81 ASP A CA 1
ATOM 607 C C . ASP A 1 81 ? -10.901 4.156 5.679 1.00 52.09 81 ASP A C 1
ATOM 609 O O . ASP A 1 81 ? -11.900 4.601 6.234 1.00 52.09 81 ASP A O 1
ATOM 613 N N . ASP A 1 82 ? -10.834 2.886 5.248 1.00 52.50 82 ASP A N 1
ATOM 614 C CA . ASP A 1 82 ? -11.823 1.844 5.586 1.00 52.50 82 ASP A CA 1
ATOM 615 C C . ASP A 1 82 ? -11.645 1.271 7.006 1.00 52.50 82 ASP A C 1
ATOM 617 O O . ASP A 1 82 ? -12.522 0.573 7.520 1.00 52.50 82 ASP A O 1
ATOM 621 N N . ASP A 1 83 ? -10.515 1.557 7.659 1.00 69.38 83 ASP A N 1
ATOM 622 C CA . ASP A 1 83 ? -10.304 1.185 9.056 1.00 69.38 83 ASP A CA 1
ATOM 623 C C . ASP A 1 83 ? -10.943 2.222 9.987 1.00 69.38 83 ASP A C 1
ATOM 625 O O . ASP A 1 83 ? -10.876 3.436 9.769 1.00 69.38 83 ASP A O 1
ATOM 629 N N . LEU A 1 84 ? -11.524 1.747 11.092 1.00 78.94 84 LEU A N 1
ATOM 630 C CA . LEU A 1 84 ? -11.976 2.633 12.159 1.00 78.94 84 LEU A CA 1
ATOM 631 C C . LEU A 1 84 ? -10.781 3.442 12.676 1.00 78.94 84 LEU A C 1
ATOM 633 O O . LEU A 1 84 ? -9.709 2.897 12.948 1.00 78.94 84 LEU A O 1
ATOM 637 N N . SER A 1 85 ? -10.970 4.754 12.860 1.00 83.06 85 SER A N 1
ATOM 638 C CA . SER A 1 85 ? -9.923 5.583 13.468 1.00 83.06 85 SER A CA 1
ATOM 639 C C . SER A 1 85 ? -9.481 4.985 14.817 1.00 83.06 85 SER A C 1
ATOM 641 O O . SER A 1 85 ? -10.329 4.450 15.537 1.00 83.06 85 SER A O 1
ATOM 643 N N . PRO A 1 86 ? -8.207 5.123 15.237 1.00 79.06 86 PRO A N 1
ATOM 644 C CA . PRO A 1 86 ? -7.721 4.524 16.485 1.00 79.06 86 PRO A CA 1
ATOM 645 C C . PRO A 1 86 ? -8.544 4.897 17.726 1.00 79.06 86 PRO A C 1
ATOM 647 O O . PRO A 1 86 ? -8.655 4.114 18.665 1.00 79.06 86 PRO A O 1
ATOM 650 N N . ALA A 1 87 ? -9.142 6.092 17.729 1.00 83.25 87 ALA A N 1
ATOM 651 C CA . ALA A 1 87 ? -10.034 6.533 18.794 1.00 83.25 87 ALA A CA 1
ATOM 652 C C . ALA A 1 87 ? -11.365 5.760 18.800 1.00 83.25 87 ALA A C 1
ATOM 654 O O . ALA A 1 87 ? -11.824 5.341 19.861 1.00 83.25 87 ALA A O 1
ATOM 655 N N . VAL A 1 88 ? -11.967 5.548 17.624 1.00 87.62 88 VAL A N 1
ATOM 656 C CA . VAL A 1 88 ? -13.207 4.768 17.468 1.00 87.62 88 VAL A CA 1
ATOM 657 C C . VAL A 1 88 ? -12.951 3.293 17.772 1.00 87.62 88 VAL A C 1
ATOM 659 O O . VAL A 1 88 ? -13.736 2.668 18.476 1.00 87.62 88 VAL A O 1
ATOM 662 N N . GLU A 1 89 ? -11.816 2.766 17.321 1.00 89.81 89 GL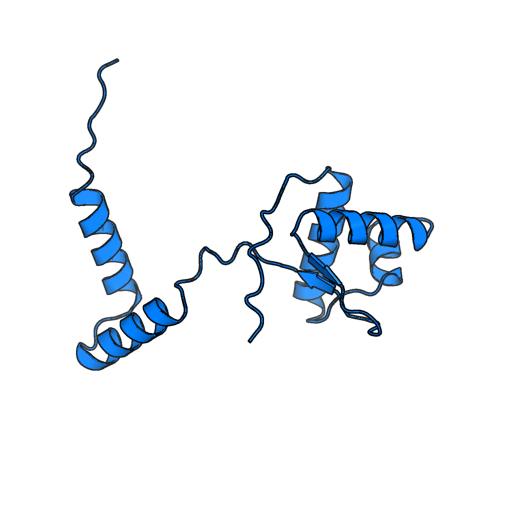U A N 1
ATOM 663 C CA . GLU A 1 89 ? -11.361 1.404 17.597 1.00 89.81 89 GLU A CA 1
ATOM 664 C C . GLU A 1 89 ? -11.220 1.143 19.108 1.00 89.81 89 GLU A C 1
ATOM 666 O O . GLU A 1 89 ? -11.772 0.178 19.635 1.00 89.81 89 GLU A O 1
ATOM 671 N N . ALA A 1 90 ? -10.548 2.045 19.833 1.00 89.38 90 ALA A N 1
ATOM 672 C CA . ALA A 1 90 ? -10.390 1.941 21.283 1.00 89.38 90 ALA A CA 1
ATOM 673 C C . ALA A 1 90 ? -11.730 2.046 22.033 1.00 89.38 90 ALA A C 1
ATOM 675 O O . ALA A 1 90 ? -11.958 1.321 23.002 1.00 89.38 90 ALA A O 1
ATOM 676 N N . ALA A 1 91 ? -12.629 2.927 21.582 1.00 92.94 91 ALA A N 1
ATOM 677 C CA . ALA A 1 91 ? -13.960 3.066 22.169 1.00 92.94 91 ALA A CA 1
ATOM 678 C C . ALA A 1 91 ? -14.814 1.805 21.958 1.00 92.94 91 ALA A C 1
ATOM 680 O O . ALA A 1 91 ? -15.471 1.343 22.892 1.00 92.94 91 ALA A O 1
ATOM 681 N N . LEU A 1 92 ? -14.765 1.221 20.757 1.00 93.44 92 LEU A N 1
ATOM 682 C CA . LEU A 1 92 ? -15.464 -0.019 20.427 1.00 93.44 92 LEU A CA 1
ATOM 683 C C . LEU A 1 92 ? -14.944 -1.188 21.268 1.00 93.44 92 LEU A C 1
ATOM 685 O O . LEU A 1 92 ? -15.743 -1.942 21.821 1.00 93.44 92 LEU A O 1
ATOM 689 N N . GLN A 1 93 ? -13.623 -1.302 21.423 1.00 92.81 93 GLN A N 1
ATOM 690 C CA . GLN A 1 93 ? -12.998 -2.321 22.265 1.00 92.81 93 GLN A CA 1
ATOM 691 C C . GLN A 1 93 ? -13.444 -2.200 23.731 1.00 92.81 93 GLN A C 1
ATOM 693 O O . GLN A 1 93 ? -13.912 -3.178 24.312 1.00 92.81 93 GLN A O 1
ATOM 698 N N . ALA A 1 94 ? -13.382 -0.996 24.309 1.00 94.50 94 ALA A N 1
ATOM 699 C CA . ALA A 1 94 ? -13.818 -0.752 25.685 1.00 94.50 94 ALA A CA 1
ATOM 700 C C . ALA A 1 94 ? -15.317 -1.044 25.890 1.00 94.50 94 ALA A C 1
ATOM 702 O O . ALA A 1 94 ? -15.729 -1.509 26.954 1.00 94.50 94 ALA A O 1
ATOM 703 N N . HIS A 1 95 ? -16.151 -0.789 24.874 1.00 93.94 95 HIS A N 1
ATOM 704 C CA . HIS A 1 95 ? -17.565 -1.163 24.905 1.00 93.94 95 HIS A CA 1
ATOM 705 C C . HIS A 1 95 ? -17.744 -2.683 24.894 1.00 93.94 95 HIS A C 1
ATOM 707 O O . HIS A 1 95 ? -18.439 -3.188 25.771 1.00 93.94 95 HIS A O 1
ATOM 713 N N . CYS A 1 96 ? -17.078 -3.403 23.982 1.00 95.75 96 CYS A N 1
ATOM 714 C CA . CYS A 1 96 ? -17.130 -4.870 23.912 1.00 95.75 96 CYS A CA 1
ATOM 715 C C . CYS A 1 96 ? -16.707 -5.514 25.242 1.00 95.75 96 CYS A C 1
ATOM 717 O O . CYS A 1 96 ? -17.351 -6.446 25.713 1.00 95.75 96 CYS A O 1
ATOM 719 N N . GLU A 1 97 ? -15.656 -4.995 25.884 1.00 94.38 97 GLU A N 1
ATOM 720 C CA . GLU A 1 97 ? -15.191 -5.473 27.194 1.00 94.38 97 GLU A CA 1
ATOM 721 C C . GLU A 1 97 ? -16.216 -5.233 28.310 1.00 94.38 97 GLU A C 1
ATOM 723 O O . GLU A 1 97 ? -16.373 -6.065 29.203 1.00 94.38 97 GLU A O 1
ATOM 728 N N . ARG A 1 98 ? -16.934 -4.106 28.258 1.00 95.69 98 ARG A N 1
ATOM 729 C CA . ARG A 1 98 ? -17.939 -3.734 29.260 1.00 95.69 98 ARG A CA 1
ATOM 730 C C . ARG A 1 98 ? -19.259 -4.486 29.089 1.00 95.69 98 ARG A C 1
ATOM 732 O O . ARG A 1 98 ? -19.909 -4.766 30.094 1.00 95.69 98 ARG A O 1
ATOM 739 N N . THR A 1 99 ? -19.694 -4.747 27.857 1.00 95.12 99 THR A N 1
ATOM 740 C CA . THR A 1 99 ? -21.010 -5.352 27.575 1.00 95.12 99 THR A CA 1
ATOM 741 C C . THR A 1 99 ? -20.941 -6.843 27.266 1.00 95.12 99 THR A C 1
ATOM 743 O O . THR A 1 99 ? -21.949 -7.533 27.396 1.00 95.12 99 THR A O 1
ATOM 746 N N . GLY A 1 100 ? -19.769 -7.359 26.884 1.00 94.69 100 GLY A N 1
ATOM 747 C CA . GLY A 1 100 ? -19.600 -8.728 26.393 1.00 94.69 100 GLY A CA 1
ATOM 748 C C . GLY A 1 100 ? -20.150 -8.947 24.979 1.00 94.69 100 GLY A C 1
ATOM 749 O O . GLY A 1 100 ? -20.148 -10.077 24.491 1.00 94.69 100 GLY A O 1
ATOM 750 N N . GLU A 1 101 ? -20.627 -7.892 24.318 1.00 92.69 101 GLU A N 1
ATOM 751 C CA . GLU A 1 101 ? -21.115 -7.956 22.943 1.00 92.69 101 GLU A CA 1
ATOM 752 C C . GLU A 1 101 ? -19.953 -8.150 21.970 1.00 92.69 101 GLU A C 1
ATOM 754 O O . GLU A 1 101 ? -18.833 -7.673 22.183 1.00 92.69 101 GLU A O 1
ATOM 759 N N . ARG A 1 102 ? -20.211 -8.851 20.863 1.00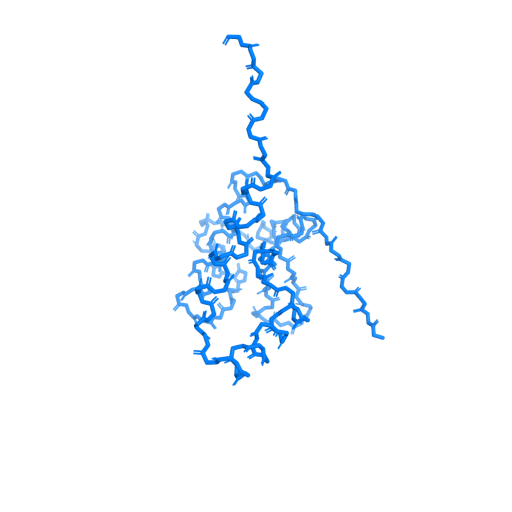 94.75 102 ARG A N 1
ATOM 760 C CA . ARG A 1 102 ? -19.190 -9.013 19.830 1.00 94.75 102 ARG A CA 1
ATOM 761 C C . ARG A 1 102 ? -19.117 -7.733 19.012 1.00 94.75 102 ARG A C 1
ATOM 763 O O . ARG A 1 102 ? -20.131 -7.208 18.565 1.00 94.75 102 ARG A O 1
ATOM 770 N N . ARG A 1 103 ? -17.891 -7.318 18.701 1.00 91.94 103 ARG A N 1
ATOM 771 C CA . ARG A 1 103 ? -17.580 -6.203 17.794 1.00 91.94 103 ARG A CA 1
ATOM 772 C C . ARG A 1 103 ? -18.460 -6.173 16.536 1.00 91.94 103 ARG A C 1
ATOM 774 O O . ARG A 1 103 ? -18.965 -5.121 16.170 1.00 91.94 103 ARG A O 1
ATOM 781 N N . ALA A 1 104 ? -18.613 -7.320 15.870 1.00 89.50 104 ALA A N 1
ATOM 782 C CA . ALA A 1 104 ? -19.363 -7.421 14.620 1.00 89.50 104 ALA A CA 1
ATOM 783 C C . ALA A 1 104 ? -20.854 -7.096 14.795 1.00 89.50 104 ALA A C 1
ATOM 785 O O . ALA A 1 104 ? -21.434 -6.472 13.914 1.00 89.50 104 ALA A O 1
ATOM 786 N N . ASP A 1 105 ? -21.448 -7.478 15.928 1.00 92.69 105 ASP A N 1
ATOM 787 C CA . ASP A 1 105 ? -22.860 -7.213 16.208 1.00 92.69 105 ASP A CA 1
ATOM 788 C C . ASP A 1 105 ? -23.074 -5.705 16.402 1.00 92.69 105 ASP A C 1
ATOM 790 O O . ASP A 1 105 ? -23.927 -5.119 15.750 1.00 92.69 105 ASP A O 1
ATOM 794 N N . ILE A 1 106 ? -22.197 -5.046 17.170 1.00 93.69 106 ILE A N 1
ATOM 795 C CA . ILE A 1 106 ? -22.248 -3.591 17.391 1.00 93.69 106 ILE A CA 1
ATOM 796 C C . ILE A 1 106 ? -22.085 -2.814 16.080 1.00 93.69 106 ILE A C 1
ATOM 798 O O . ILE A 1 106 ? -22.796 -1.840 15.847 1.00 93.69 106 ILE A O 1
ATOM 802 N N . ILE A 1 107 ? -21.136 -3.222 15.229 1.00 90.81 107 ILE A N 1
ATOM 803 C CA . ILE A 1 107 ? -20.918 -2.571 13.931 1.00 90.81 107 ILE A CA 1
ATOM 804 C C . ILE A 1 107 ? -22.162 -2.723 13.055 1.00 90.81 107 ILE A C 1
ATOM 806 O O . ILE A 1 107 ? -22.624 -1.732 12.495 1.00 90.81 107 ILE A O 1
ATOM 810 N N . ASN A 1 108 ? -22.718 -3.933 12.955 1.00 90.00 108 ASN A N 1
ATOM 811 C CA . ASN A 1 108 ? -23.913 -4.179 12.154 1.00 90.00 108 ASN A CA 1
ATOM 812 C C . ASN A 1 108 ? -25.109 -3.380 12.678 1.00 90.00 108 ASN A C 1
ATOM 814 O O . ASN A 1 108 ? -25.767 -2.708 11.892 1.00 90.00 108 ASN A O 1
ATOM 818 N N . ASP A 1 109 ? -25.349 -3.383 13.988 1.00 90.44 109 ASP A N 1
ATOM 819 C CA . ASP A 1 109 ? -26.455 -2.645 14.598 1.00 90.44 109 ASP A CA 1
ATOM 820 C C . ASP A 1 109 ? -26.307 -1.138 14.390 1.00 90.44 109 ASP A C 1
ATOM 822 O O . ASP A 1 109 ? -27.271 -0.474 14.022 1.00 90.44 109 ASP A O 1
ATOM 826 N N . ALA A 1 110 ? -25.102 -0.588 14.563 1.00 90.06 110 ALA A N 1
ATOM 827 C CA . ALA A 1 110 ? -24.836 0.828 14.324 1.00 90.06 110 ALA A CA 1
ATOM 828 C C . ALA A 1 110 ? -25.063 1.216 12.855 1.00 90.06 110 ALA A C 1
ATOM 830 O O . ALA A 1 110 ? -25.620 2.280 12.580 1.00 90.06 110 ALA A O 1
ATOM 831 N N . VAL A 1 111 ? -24.661 0.353 11.917 1.00 89.88 111 VAL A N 1
ATOM 832 C CA . VAL A 1 111 ? -24.911 0.549 10.483 1.00 89.88 111 VAL A CA 1
ATOM 833 C C . VAL A 1 111 ? -26.409 0.491 10.187 1.00 89.88 111 VAL A C 1
ATOM 835 O O . VAL A 1 111 ? -26.916 1.381 9.510 1.00 89.88 111 VAL A O 1
ATOM 838 N N . MET A 1 112 ? -27.130 -0.496 10.720 1.00 89.50 112 MET A N 1
ATOM 839 C CA . MET A 1 112 ? -28.576 -0.633 10.506 1.00 89.50 112 MET A CA 1
ATOM 840 C C . MET A 1 112 ? -29.346 0.537 11.127 1.00 89.50 112 MET A C 1
ATOM 842 O O . MET A 1 112 ? -30.162 1.140 10.446 1.00 89.50 112 MET A O 1
ATOM 846 N N . LEU A 1 113 ? -29.019 0.949 12.356 1.00 88.56 113 LEU A N 1
ATOM 847 C CA . LEU A 1 113 ? -29.592 2.135 13.009 1.00 88.56 113 LEU A CA 1
ATOM 848 C C . LEU A 1 113 ? -29.370 3.413 12.199 1.00 88.56 113 LEU A C 1
ATOM 850 O O . LEU A 1 113 ? -30.261 4.257 12.114 1.00 88.56 113 LEU A O 1
ATOM 854 N N . PHE A 1 114 ? -28.174 3.576 11.630 1.00 86.88 114 PHE A N 1
ATOM 855 C CA . PHE A 1 114 ? -27.871 4.723 10.785 1.00 86.88 114 PHE A CA 1
ATOM 856 C C . PHE A 1 114 ? -28.720 4.698 9.513 1.00 86.88 114 PHE A C 1
ATOM 858 O O . PHE A 1 114 ? -29.359 5.699 9.202 1.00 86.88 114 PHE A O 1
ATOM 865 N N . LEU A 1 115 ? -28.763 3.558 8.815 1.00 86.25 115 LEU A N 1
ATOM 866 C CA . LEU A 1 115 ? -29.492 3.394 7.556 1.00 86.25 115 LEU A CA 1
ATOM 867 C C . LEU A 1 115 ? -31.016 3.433 7.726 1.00 86.25 115 LEU A C 1
ATOM 869 O O . LEU A 1 115 ? -31.684 4.003 6.873 1.00 86.25 115 LEU A O 1
ATOM 873 N N . ASP A 1 116 ? -31.565 2.932 8.833 1.00 82.69 116 ASP A N 1
ATOM 874 C CA . ASP A 1 116 ? -32.996 3.038 9.158 1.00 82.69 116 ASP A CA 1
ATOM 875 C C . ASP A 1 116 ? -33.433 4.503 9.352 1.00 82.69 116 ASP A C 1
ATOM 877 O O . ASP A 1 116 ? -34.587 4.856 9.106 1.00 82.69 116 ASP A O 1
ATOM 881 N N . GLY A 1 117 ? -32.509 5.380 9.765 1.00 64.19 117 GLY A N 1
ATOM 882 C CA . GLY A 1 117 ? -32.713 6.831 9.817 1.00 64.19 117 GLY A CA 1
ATOM 883 C C . GLY A 1 117 ? -32.566 7.532 8.462 1.00 64.19 117 GLY A C 1
ATOM 884 O O . GLY A 1 117 ? -33.022 8.667 8.307 1.00 64.19 117 GLY A O 1
ATOM 885 N N . VAL A 1 118 ? -31.964 6.866 7.473 1.00 59.00 118 VAL A N 1
ATOM 886 C CA . VAL A 1 118 ? -31.933 7.302 6.074 1.00 59.00 118 VAL A CA 1
ATOM 887 C C . VAL A 1 118 ? -33.183 6.740 5.408 1.00 59.00 118 VAL A C 1
ATOM 889 O O . VAL A 1 118 ? -33.137 5.746 4.686 1.00 59.00 118 VAL A O 1
ATOM 892 N N . ALA A 1 119 ? -34.334 7.360 5.680 1.00 54.47 119 ALA A N 1
ATOM 893 C CA . ALA A 1 119 ? -35.524 7.107 4.882 1.00 54.47 119 ALA A CA 1
ATOM 894 C C . ALA A 1 119 ? -35.128 7.211 3.401 1.00 54.47 119 ALA A C 1
ATOM 896 O O . ALA A 1 119 ? -34.555 8.214 2.973 1.00 54.47 119 ALA A O 1
ATOM 897 N N . TYR A 1 120 ? -35.376 6.144 2.645 1.00 52.94 120 TYR A N 1
ATOM 898 C CA . TYR A 1 120 ? -35.277 6.164 1.195 1.00 52.94 120 TYR A CA 1
ATOM 899 C C . TYR A 1 120 ? -36.339 7.165 0.722 1.00 52.94 120 TYR A C 1
ATOM 901 O O . TYR A 1 120 ? -37.516 6.817 0.611 1.00 52.94 120 TYR A O 1
ATOM 909 N N . ASP A 1 121 ? -35.948 8.424 0.521 1.00 54.53 121 ASP A N 1
ATOM 910 C CA . ASP A 1 121 ? -36.722 9.385 -0.260 1.00 54.53 121 ASP A CA 1
ATOM 911 C C . ASP A 1 121 ? -36.629 8.868 -1.698 1.00 54.53 121 ASP A C 1
ATOM 913 O O . ASP A 1 121 ? -35.697 9.153 -2.448 1.00 54.53 121 ASP A O 1
ATOM 917 N N . GLY A 1 122 ? -37.500 7.908 -2.007 1.00 50.50 122 GLY A N 1
ATOM 918 C CA . GLY A 1 122 ? -37.660 7.389 -3.349 1.00 50.50 122 GLY A CA 1
ATOM 919 C C . GLY A 1 122 ? -38.213 8.515 -4.202 1.00 50.50 122 GLY A C 1
ATOM 920 O O . GLY A 1 122 ? -39.428 8.675 -4.271 1.00 50.50 122 GLY A O 1
ATOM 921 N N . ASP A 1 123 ? -37.315 9.292 -4.804 1.00 50.69 123 ASP A N 1
ATOM 922 C CA . ASP A 1 123 ? -37.636 10.190 -5.902 1.00 50.69 123 ASP A CA 1
ATOM 923 C C . ASP A 1 123 ? -38.347 9.381 -6.999 1.00 50.69 123 ASP A C 1
ATOM 925 O O . ASP A 1 123 ? -37.789 8.474 -7.623 1.00 50.69 123 ASP A O 1
ATOM 929 N N . ASP A 1 124 ? -39.620 9.722 -7.153 1.00 52.25 124 ASP A N 1
ATOM 930 C CA . ASP A 1 124 ? -40.470 9.610 -8.333 1.00 52.25 124 ASP A CA 1
ATOM 931 C C . ASP A 1 124 ? -39.648 9.784 -9.631 1.00 52.25 124 ASP A C 1
ATOM 933 O O . ASP A 1 124 ? -39.180 10.893 -9.876 1.00 52.25 124 ASP A O 1
ATOM 937 N N . VAL A 1 125 ? -39.473 8.718 -10.438 1.00 45.53 125 VAL A N 1
ATOM 938 C CA . VAL A 1 125 ? -39.566 8.678 -11.927 1.00 45.53 125 VAL A CA 1
ATOM 939 C C . VAL A 1 125 ? -39.771 7.235 -12.398 1.00 45.53 125 VAL A C 1
ATOM 941 O O . VAL A 1 125 ? -38.911 6.375 -12.096 1.00 45.53 125 VAL A O 1
#

pLDDT: mean 83.38, std 15.57, range [31.95, 95.94]

Radius of gyration: 20.84 Å; chains: 1; bounding box: 59×29×49 Å